Protein AF-A0A8I2K4K5-F1 (afdb_monomer_lite)

Foldseek 3Di:
DPPPVVVVVVVVVVPVCPPQADPCNVVLVLLVLVLVLLVQLLVQLVPDPDLVSLLCSLQSSLVSLVVCVVVVVVVCVVCVVCVDPVSPDPSCVVSVVSVVVSVVSVVVSVVVLVVNCPPPSSVVSVVSSVVSVVVSVVVVVVVVVVVPD

pLDDT: mean 82.09, std 19.85, range [34.47, 98.38]

Sequence (149 aa):
MKKIFLMLVLGAFLFAGLVYGGKYGEVVPFMDKMVKGLEKFVNDLEKAGSAAAVAAALDGYSDFMIKIGPKLKELSKKYPELDKEENTPEELKPFKEQMDKLTIKMAGLYAKINQYMKDPVVEKAFKRWNEVMKTFDDESENEDDKEEH

Structure (mmCIF, N/CA/C/O backbone):
data_AF-A0A8I2K4K5-F1
#
_entry.id   AF-A0A8I2K4K5-F1
#
loop_
_atom_site.group_PDB
_atom_site.id
_atom_site.type_symbol
_atom_site.label_atom_id
_atom_site.label_alt_id
_atom_site.label_comp_id
_atom_site.label_asym_id
_atom_site.label_entity_id
_atom_site.label_seq_id
_atom_site.pdbx_PDB_ins_code
_atom_site.Cartn_x
_atom_site.Cartn_y
_atom_site.Cartn_z
_atom_site.occupancy
_atom_site.B_iso_or_equiv
_atom_site.auth_seq_id
_atom_site.auth_comp_id
_atom_site.auth_asym_id
_atom_site.auth_atom_id
_atom_site.pdbx_PDB_model_num
ATOM 1 N N . MET A 1 1 ? 16.087 -27.509 -50.488 1.00 42.88 1 MET A N 1
ATOM 2 C CA . MET A 1 1 ? 15.407 -26.207 -50.286 1.00 42.88 1 MET A CA 1
ATOM 3 C C . MET A 1 1 ? 14.286 -26.279 -49.229 1.00 42.88 1 MET A C 1
ATOM 5 O O . MET A 1 1 ? 13.198 -25.783 -49.464 1.00 42.88 1 MET A O 1
ATOM 9 N N . LYS A 1 2 ? 14.520 -26.892 -48.053 1.00 34.47 2 LYS A N 1
ATOM 10 C CA . LYS A 1 2 ? 13.515 -27.006 -46.962 1.00 34.47 2 LYS A CA 1
ATOM 11 C C . LYS A 1 2 ? 13.983 -26.423 -45.615 1.00 34.47 2 LYS A C 1
ATOM 13 O O . LYS A 1 2 ? 13.243 -26.463 -44.647 1.00 34.47 2 LYS A O 1
ATOM 18 N N . LYS A 1 3 ? 15.207 -25.879 -45.550 1.00 41.91 3 LYS A N 1
ATOM 19 C CA . LYS A 1 3 ? 15.830 -25.393 -44.302 1.00 41.91 3 LYS A CA 1
ATOM 20 C C . LYS A 1 3 ? 15.907 -23.863 -44.182 1.00 41.91 3 LYS A C 1
ATOM 22 O O . LYS A 1 3 ? 16.241 -23.368 -43.120 1.00 41.91 3 LYS A O 1
ATOM 27 N N . ILE A 1 4 ? 15.563 -23.120 -45.239 1.00 50.53 4 ILE A N 1
ATOM 28 C CA . ILE A 1 4 ? 15.610 -21.643 -45.242 1.00 50.53 4 ILE A CA 1
ATOM 29 C C . ILE A 1 4 ? 14.286 -21.038 -44.742 1.00 50.53 4 ILE A C 1
ATOM 31 O O . ILE A 1 4 ? 14.274 -19.959 -44.166 1.00 50.53 4 ILE A O 1
ATOM 35 N N . PHE A 1 5 ? 13.174 -21.769 -44.856 1.00 43.34 5 PHE A N 1
ATOM 36 C CA . PHE A 1 5 ? 11.862 -21.278 -44.419 1.00 43.34 5 PHE A CA 1
ATOM 37 C C . PHE A 1 5 ? 11.669 -21.292 -42.891 1.00 43.34 5 PHE A C 1
ATOM 39 O O . PHE A 1 5 ? 10.762 -20.644 -42.381 1.00 43.34 5 PHE A O 1
ATOM 46 N N . LEU A 1 6 ? 12.536 -21.992 -42.149 1.00 44.25 6 LEU A N 1
ATOM 47 C CA . LEU A 1 6 ? 12.431 -22.127 -40.691 1.00 44.25 6 LEU A CA 1
ATOM 48 C C . LEU A 1 6 ? 13.175 -21.018 -39.922 1.00 44.25 6 LEU A C 1
ATOM 50 O O . LEU A 1 6 ? 12.933 -20.840 -38.735 1.00 44.25 6 LEU A O 1
ATOM 54 N N . MET A 1 7 ? 14.022 -20.228 -40.595 1.00 43.59 7 MET A N 1
ATOM 55 C CA . MET A 1 7 ? 14.707 -19.074 -39.986 1.00 43.59 7 MET A CA 1
ATOM 56 C C . MET A 1 7 ? 13.917 -17.761 -40.089 1.00 43.59 7 MET A C 1
ATOM 58 O O . MET A 1 7 ? 14.140 -16.859 -39.288 1.00 43.59 7 MET A O 1
ATOM 62 N N . LEU A 1 8 ? 12.957 -17.650 -41.014 1.00 44.12 8 LEU A N 1
ATOM 63 C CA . LEU A 1 8 ? 12.144 -16.434 -41.169 1.00 44.12 8 LEU A CA 1
ATOM 64 C C . LEU A 1 8 ? 10.984 -16.335 -40.166 1.00 44.12 8 LEU A C 1
ATOM 66 O O . LEU A 1 8 ? 10.523 -15.236 -39.877 1.00 44.12 8 LEU A O 1
ATOM 70 N N . VAL A 1 9 ? 10.554 -17.453 -39.574 1.00 47.84 9 VAL A N 1
ATOM 71 C CA . VAL A 1 9 ? 9.489 -17.455 -38.552 1.00 47.84 9 VAL A CA 1
ATOM 72 C C . VAL A 1 9 ? 10.039 -17.136 -37.151 1.00 47.84 9 VAL A C 1
ATOM 74 O O . VAL A 1 9 ? 9.320 -16.584 -36.325 1.00 47.84 9 VAL A O 1
ATOM 77 N N . LEU A 1 10 ? 11.334 -17.373 -36.902 1.00 45.69 10 LEU A N 1
ATOM 78 C CA . LEU A 1 10 ? 12.004 -16.993 -35.648 1.00 45.69 10 LEU A CA 1
ATOM 79 C C . LEU A 1 10 ? 12.409 -15.508 -35.592 1.00 45.69 10 LEU A C 1
ATOM 81 O O . LEU A 1 10 ? 12.526 -14.958 -34.502 1.00 45.69 10 LEU A O 1
ATOM 85 N N . GLY A 1 11 ? 12.571 -14.836 -36.738 1.00 44.50 11 GLY A N 1
ATOM 86 C CA . GLY A 1 11 ? 12.865 -13.395 -36.793 1.00 44.50 11 GLY A CA 1
ATOM 87 C C . GLY A 1 11 ? 11.631 -12.486 -36.726 1.00 44.50 11 GLY A C 1
ATOM 88 O O . GLY A 1 11 ? 11.748 -11.315 -36.373 1.00 44.50 11 GLY A O 1
ATOM 89 N N . ALA A 1 12 ? 10.438 -13.009 -37.029 1.00 44.03 12 ALA A N 1
ATOM 90 C CA . ALA A 1 12 ? 9.209 -12.213 -37.092 1.00 44.03 12 ALA A CA 1
ATOM 91 C C . ALA A 1 12 ? 8.530 -11.996 -35.725 1.00 44.03 12 ALA A C 1
ATOM 93 O O . ALA A 1 12 ? 7.740 -11.066 -35.581 1.00 44.03 12 ALA A O 1
ATOM 94 N N . PHE A 1 13 ? 8.868 -12.788 -34.700 1.00 45.97 13 PHE A N 1
ATOM 95 C CA . PHE A 1 13 ? 8.372 -12.561 -33.335 1.00 45.97 13 PHE A CA 1
ATOM 96 C C . PHE A 1 13 ? 9.106 -11.435 -32.591 1.00 45.97 13 PHE A C 1
ATOM 98 O O . PHE A 1 13 ? 8.591 -10.935 -31.596 1.00 45.97 13 PHE A O 1
ATOM 105 N N . LEU A 1 14 ? 10.265 -10.985 -33.087 1.00 45.53 14 LEU A N 1
ATOM 106 C CA . LEU A 1 14 ? 11.034 -9.906 -32.454 1.00 45.53 14 LEU A CA 1
ATOM 107 C C . LEU A 1 14 ? 10.567 -8.495 -32.844 1.00 45.53 14 LEU A C 1
ATOM 109 O O . LEU A 1 14 ? 10.889 -7.543 -32.143 1.00 45.53 14 LEU A O 1
ATOM 113 N N . PHE A 1 15 ? 9.775 -8.339 -33.909 1.00 44.31 15 PHE A N 1
ATOM 114 C CA . PHE A 1 15 ? 9.345 -7.014 -34.379 1.00 44.31 15 PHE A CA 1
ATOM 115 C C . PHE A 1 15 ? 7.907 -6.631 -34.003 1.00 44.31 15 PHE A C 1
ATOM 117 O O . PHE A 1 15 ? 7.564 -5.454 -34.067 1.00 44.31 15 PHE A O 1
ATOM 124 N N . ALA A 1 16 ? 7.076 -7.571 -33.539 1.00 43.47 16 ALA A N 1
ATOM 125 C CA . ALA A 1 16 ? 5.704 -7.260 -33.120 1.00 43.47 16 ALA A CA 1
ATOM 126 C C . ALA A 1 16 ? 5.614 -6.565 -31.741 1.00 43.47 16 ALA A C 1
ATOM 128 O O . ALA A 1 16 ? 4.579 -5.987 -31.423 1.00 43.47 16 ALA A O 1
ATOM 129 N N . GLY A 1 17 ? 6.686 -6.574 -30.937 1.00 43.06 17 GLY A N 1
ATOM 130 C CA . GLY A 1 17 ? 6.749 -5.850 -29.656 1.00 43.06 17 GLY A CA 1
ATOM 131 C C . GLY A 1 17 ? 7.155 -4.374 -29.773 1.00 43.06 17 GLY A C 1
ATOM 132 O O . GLY A 1 17 ? 6.969 -3.605 -28.836 1.00 43.06 17 GLY A O 1
ATOM 133 N N . LEU A 1 18 ? 7.674 -3.951 -30.929 1.00 42.66 18 LEU A N 1
ATOM 134 C CA . LEU A 1 18 ? 8.410 -2.690 -31.083 1.00 42.66 18 LEU A CA 1
ATOM 135 C C . LEU A 1 18 ? 7.536 -1.456 -31.365 1.00 42.66 18 LEU A C 1
ATOM 137 O O . LEU A 1 18 ? 8.072 -0.370 -31.554 1.00 42.66 18 LEU A O 1
ATOM 141 N N . VAL A 1 19 ? 6.206 -1.592 -31.402 1.00 48.69 19 VAL A N 1
ATOM 142 C CA . VAL A 1 19 ? 5.324 -0.464 -31.763 1.00 48.69 19 VAL A CA 1
ATOM 143 C C . VAL A 1 19 ? 4.630 0.173 -30.551 1.00 48.69 19 VAL A C 1
ATOM 145 O O . VAL A 1 19 ? 4.247 1.330 -30.648 1.00 48.69 19 VAL A O 1
ATOM 148 N N . TYR A 1 20 ? 4.547 -0.491 -29.388 1.00 47.19 20 TYR A N 1
ATOM 149 C CA . TYR A 1 20 ? 3.971 0.117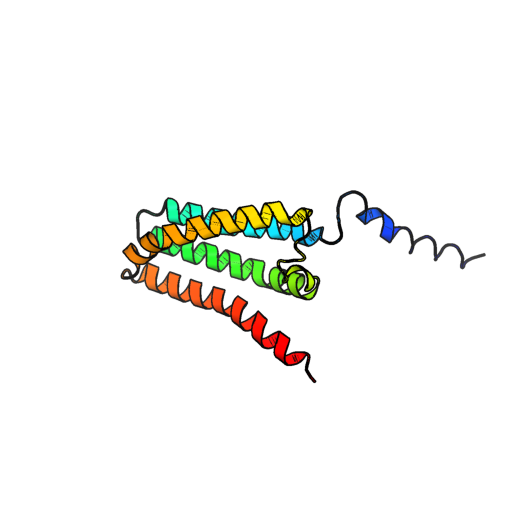 -28.167 1.00 47.19 20 TYR A CA 1
ATOM 150 C C . TYR A 1 20 ? 4.524 -0.405 -26.822 1.00 47.19 20 TYR A C 1
ATOM 152 O O . TYR A 1 20 ? 4.037 0.014 -25.775 1.00 47.19 20 TYR A O 1
ATOM 160 N N . GLY A 1 21 ? 5.525 -1.294 -26.807 1.00 52.09 21 GLY A N 1
ATOM 161 C CA . GLY A 1 21 ? 6.067 -1.863 -25.569 1.00 52.09 21 GLY A CA 1
ATOM 162 C C . GLY A 1 21 ? 7.580 -1.719 -25.501 1.00 52.09 21 GLY A C 1
ATOM 163 O O . GLY A 1 21 ? 8.298 -2.527 -26.083 1.00 52.09 21 GLY A O 1
ATOM 164 N N . GLY A 1 22 ? 8.067 -0.697 -24.794 1.00 65.38 22 GLY A N 1
ATOM 165 C CA . GLY A 1 22 ? 9.482 -0.588 -24.435 1.00 65.38 22 GLY A CA 1
ATOM 166 C C . GLY A 1 22 ? 9.964 -1.789 -23.608 1.00 65.38 22 GLY A C 1
ATOM 167 O O . GLY A 1 22 ? 9.198 -2.699 -23.278 1.00 65.38 22 GLY A O 1
ATOM 168 N N . LYS A 1 23 ? 11.248 -1.782 -23.222 1.00 79.94 23 LYS A N 1
ATOM 169 C CA . LYS A 1 23 ? 11.864 -2.808 -22.353 1.00 79.94 23 LYS A CA 1
ATOM 170 C C . LYS A 1 23 ? 11.023 -3.101 -21.095 1.00 79.94 23 LYS A C 1
ATOM 172 O O . LYS A 1 23 ? 11.010 -4.241 -20.627 1.00 79.94 23 LYS A O 1
ATOM 177 N N . TYR A 1 24 ? 10.283 -2.100 -20.609 1.00 87.00 24 TYR A N 1
ATOM 178 C CA . TYR A 1 24 ? 9.459 -2.152 -19.405 1.00 87.00 24 TYR A CA 1
ATOM 179 C C . TYR A 1 24 ? 7.946 -2.175 -19.696 1.00 87.00 24 TYR A C 1
ATOM 181 O O . TYR A 1 24 ? 7.138 -1.776 -18.858 1.00 87.00 24 TYR A O 1
ATOM 189 N N . GLY A 1 25 ? 7.531 -2.684 -20.864 1.00 85.94 25 GLY A N 1
ATOM 190 C CA . GLY A 1 25 ? 6.129 -2.679 -21.309 1.00 85.94 25 GLY A CA 1
ATOM 191 C C . GLY A 1 25 ? 5.126 -3.367 -20.370 1.00 85.94 25 GLY A C 1
ATOM 192 O O . GLY A 1 25 ? 3.953 -3.007 -20.369 1.00 85.94 25 GLY A O 1
ATOM 193 N N . GLU A 1 26 ? 5.557 -4.318 -19.535 1.00 89.50 26 GLU A N 1
ATOM 194 C CA . GLU A 1 26 ? 4.711 -4.911 -18.484 1.00 89.50 26 GLU A CA 1
ATOM 195 C C . GLU A 1 26 ? 4.825 -4.215 -17.118 1.00 89.50 26 GLU A C 1
ATOM 197 O O . GLU A 1 26 ? 3.934 -4.355 -16.280 1.00 89.50 26 GLU A O 1
ATOM 202 N N . VAL A 1 27 ? 5.894 -3.446 -16.902 1.00 91.00 27 VAL A N 1
ATOM 203 C CA . VAL A 1 27 ? 6.122 -2.684 -15.669 1.00 91.00 27 VAL A CA 1
ATOM 204 C C . VAL A 1 27 ? 5.246 -1.441 -15.664 1.00 91.00 27 VAL A C 1
ATOM 206 O O . VAL A 1 27 ? 4.605 -1.163 -14.663 1.00 91.00 27 VAL A O 1
ATOM 209 N N . VAL A 1 28 ? 5.137 -0.731 -16.790 1.00 91.62 28 VAL A N 1
ATOM 210 C CA . VAL A 1 28 ? 4.290 0.468 -16.927 1.00 91.62 28 VAL A CA 1
ATOM 211 C C . VAL A 1 28 ? 2.842 0.240 -16.446 1.00 91.62 28 VAL A C 1
ATOM 213 O O . VAL A 1 28 ? 2.400 0.947 -15.538 1.00 91.62 28 VAL A O 1
ATOM 216 N N . PRO A 1 29 ? 2.079 -0.747 -16.965 1.00 92.88 29 PRO A N 1
ATOM 217 C CA . PRO A 1 29 ? 0.715 -0.995 -16.490 1.00 92.88 29 PRO A CA 1
ATOM 218 C C . PRO A 1 29 ? 0.672 -1.507 -15.044 1.00 92.88 29 PRO A C 1
ATOM 220 O O . PRO A 1 29 ? -0.328 -1.321 -14.348 1.00 92.88 29 PRO A O 1
ATOM 223 N N . PHE A 1 30 ? 1.740 -2.153 -14.571 1.00 94.62 30 PHE A N 1
ATOM 224 C CA . PHE A 1 30 ? 1.843 -2.565 -13.178 1.00 94.62 30 PHE A CA 1
ATOM 225 C C . PHE A 1 30 ? 2.050 -1.365 -12.240 1.00 94.62 30 PHE A C 1
ATOM 227 O O . PHE A 1 30 ? 1.373 -1.276 -11.217 1.00 94.62 30 PHE A O 1
ATOM 234 N N . MET A 1 31 ? 2.887 -0.401 -12.623 1.00 93.31 31 MET A N 1
ATOM 235 C CA . MET A 1 31 ? 3.105 0.846 -11.887 1.00 93.31 31 MET A CA 1
ATOM 236 C C . MET A 1 31 ? 1.836 1.699 -11.831 1.00 93.31 31 MET A C 1
ATOM 238 O O . MET A 1 31 ? 1.481 2.187 -10.761 1.00 93.31 31 MET A O 1
ATOM 242 N N . ASP A 1 32 ? 1.083 1.801 -12.930 1.00 94.62 32 ASP A N 1
ATOM 243 C CA . ASP A 1 32 ? -0.247 2.434 -12.928 1.00 94.62 32 ASP A CA 1
ATOM 244 C C . ASP A 1 32 ? -1.190 1.773 -11.908 1.00 94.62 32 ASP A C 1
ATOM 246 O O . ASP A 1 32 ? -1.891 2.443 -11.145 1.00 94.62 32 ASP A O 1
ATOM 250 N N . LYS A 1 33 ? -1.181 0.437 -11.843 1.00 96.19 33 LYS A N 1
ATOM 251 C CA . LYS A 1 33 ? -1.978 -0.313 -10.870 1.00 96.19 33 LYS A CA 1
ATOM 252 C C . LYS A 1 33 ? -1.534 -0.040 -9.432 1.00 96.19 33 LYS A C 1
ATOM 254 O O . LYS A 1 33 ? -2.403 0.090 -8.571 1.00 96.19 33 LYS A O 1
ATOM 259 N N . MET A 1 34 ? -0.228 0.055 -9.171 1.00 94.94 34 MET A N 1
ATOM 260 C CA . MET A 1 34 ? 0.310 0.433 -7.858 1.00 94.94 34 MET A CA 1
ATOM 261 C C . MET A 1 34 ? -0.136 1.837 -7.451 1.00 94.94 34 MET A C 1
ATOM 263 O O . MET A 1 34 ? -0.704 1.993 -6.370 1.00 94.94 34 MET A O 1
ATOM 267 N N . VAL A 1 35 ? 0.020 2.822 -8.344 1.00 96.69 35 VAL A N 1
ATOM 268 C CA . VAL A 1 35 ? -0.439 4.201 -8.118 1.00 96.69 35 VAL A CA 1
ATOM 269 C C . VAL A 1 35 ? -1.924 4.223 -7.777 1.00 96.69 35 VAL A C 1
ATOM 271 O O . VAL A 1 35 ? -2.300 4.787 -6.756 1.00 96.69 35 VAL A O 1
ATOM 274 N N . LYS A 1 36 ? -2.774 3.556 -8.565 1.00 97.44 36 LYS A N 1
ATOM 275 C CA . LYS A 1 36 ? -4.224 3.500 -8.310 1.00 97.44 36 LYS A CA 1
ATOM 276 C C . LYS A 1 36 ? -4.572 2.817 -6.989 1.00 97.44 36 LYS A C 1
ATOM 278 O O . LYS A 1 36 ? -5.530 3.217 -6.328 1.00 97.44 36 LYS A O 1
ATOM 283 N N . GLY A 1 37 ? -3.823 1.784 -6.604 1.00 97.62 37 GLY A N 1
ATOM 284 C CA . GLY A 1 37 ? -3.991 1.105 -5.320 1.00 97.62 37 GLY A CA 1
ATOM 285 C C . GLY A 1 37 ? -3.704 2.033 -4.142 1.00 97.62 37 GLY A C 1
ATOM 286 O O . GLY A 1 37 ? -4.539 2.164 -3.244 1.00 97.62 37 GLY A O 1
ATOM 287 N N . LEU A 1 38 ? -2.562 2.724 -4.181 1.00 96.56 38 LEU A N 1
ATOM 288 C CA . LEU A 1 38 ? -2.175 3.687 -3.153 1.00 96.56 38 LEU A CA 1
ATOM 289 C C . LEU A 1 38 ? -3.094 4.918 -3.147 1.00 96.56 38 LEU A C 1
ATOM 291 O O . LEU A 1 38 ? -3.512 5.372 -2.086 1.00 96.56 38 LEU A O 1
ATOM 295 N N . GLU A 1 39 ? -3.476 5.427 -4.317 1.00 97.94 39 GLU A N 1
ATOM 296 C CA . GLU A 1 39 ? -4.417 6.539 -4.453 1.00 97.94 39 GLU A CA 1
ATOM 297 C C . GLU A 1 39 ? -5.770 6.199 -3.830 1.00 97.94 39 GLU A C 1
ATOM 299 O O . GLU A 1 39 ? -6.324 6.997 -3.074 1.00 97.94 39 GLU A O 1
ATOM 304 N N . LYS A 1 40 ? -6.300 5.000 -4.098 1.00 97.94 40 LYS A N 1
ATOM 305 C CA . LYS A 1 40 ? -7.539 4.539 -3.472 1.00 97.94 40 LYS A CA 1
ATOM 306 C C . LYS A 1 40 ? -7.405 4.502 -1.951 1.00 97.94 40 LYS A C 1
ATOM 308 O O . LYS A 1 40 ? -8.296 4.986 -1.262 1.00 97.94 40 LYS A O 1
ATOM 313 N N . PHE A 1 41 ? -6.302 3.970 -1.434 1.00 97.56 41 PHE A N 1
ATOM 314 C CA . PHE A 1 41 ? -6.061 3.898 0.005 1.00 97.56 41 PHE A CA 1
ATOM 315 C C . PHE A 1 41 ? -6.000 5.283 0.665 1.00 97.56 41 PHE A C 1
ATOM 317 O O . PHE A 1 41 ? -6.700 5.527 1.649 1.00 97.56 41 PHE A O 1
ATOM 324 N N . VAL A 1 42 ? -5.238 6.212 0.079 1.00 97.44 42 VAL A N 1
ATOM 325 C CA . VAL A 1 42 ? -5.162 7.616 0.516 1.00 97.44 42 VAL A CA 1
ATOM 326 C C . VAL A 1 42 ? -6.551 8.256 0.506 1.00 97.44 42 VAL A C 1
ATOM 328 O O . VAL A 1 42 ? -6.964 8.838 1.506 1.00 97.44 42 VAL A O 1
ATOM 331 N N . ASN A 1 43 ? -7.311 8.090 -0.578 1.00 97.56 43 ASN A N 1
ATOM 332 C CA . ASN A 1 43 ? -8.660 8.643 -0.707 1.00 97.56 43 ASN A CA 1
ATOM 333 C C . ASN A 1 43 ? -9.647 8.057 0.318 1.00 97.56 43 ASN A C 1
ATOM 335 O O . ASN A 1 43 ? -10.493 8.783 0.848 1.00 97.56 43 ASN A O 1
ATOM 339 N N . ASP A 1 44 ? -9.563 6.756 0.596 1.00 97.44 44 ASP A N 1
ATOM 340 C CA . ASP A 1 44 ? -10.418 6.089 1.579 1.00 97.44 44 ASP A CA 1
ATOM 341 C C . ASP A 1 44 ? -10.111 6.597 2.998 1.00 97.44 44 ASP A C 1
ATOM 343 O O . ASP A 1 44 ? -11.032 6.911 3.755 1.00 97.44 44 ASP A O 1
ATOM 347 N N . LEU A 1 45 ? -8.831 6.782 3.339 1.00 96.44 45 LEU A N 1
ATOM 348 C CA . LEU A 1 45 ? -8.415 7.382 4.609 1.00 96.44 45 LEU A CA 1
ATOM 349 C C . LEU A 1 45 ? -8.793 8.864 4.715 1.00 96.44 45 LEU A C 1
ATOM 351 O O . LEU A 1 45 ? -9.296 9.302 5.752 1.00 96.44 45 LEU A O 1
ATOM 355 N N . GLU A 1 46 ? -8.613 9.656 3.657 1.00 95.81 46 GLU A N 1
ATOM 356 C CA . GLU A 1 46 ? -9.037 11.063 3.613 1.00 95.81 46 GLU A CA 1
ATOM 357 C C . GLU A 1 46 ? -10.530 11.209 3.925 1.00 95.81 46 GLU A C 1
ATOM 359 O O . GLU A 1 46 ? -10.916 12.089 4.698 1.00 95.81 46 GLU A O 1
ATOM 364 N N . LYS A 1 47 ? -11.361 10.302 3.406 1.00 96.06 47 LYS A N 1
ATOM 365 C CA . LYS A 1 47 ? -12.817 10.307 3.607 1.00 96.06 47 LYS A CA 1
ATOM 366 C C . LYS A 1 47 ? -13.270 9.601 4.882 1.00 96.06 47 LYS A C 1
ATOM 368 O O . LYS A 1 47 ? -14.411 9.794 5.301 1.00 96.06 47 LYS A O 1
A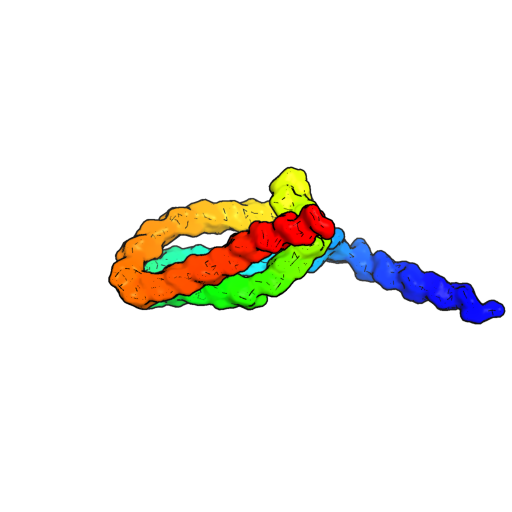TOM 373 N N . ALA A 1 48 ? -12.412 8.802 5.514 1.00 96.44 48 ALA A N 1
ATOM 374 C CA . ALA A 1 48 ? -12.765 8.078 6.726 1.00 96.44 48 ALA A CA 1
ATOM 375 C C . ALA A 1 48 ? -13.142 9.047 7.860 1.00 96.44 48 ALA A C 1
ATOM 377 O O . ALA A 1 48 ? -12.349 9.908 8.263 1.00 96.44 48 ALA A O 1
ATOM 378 N N . GLY A 1 49 ? -14.367 8.885 8.367 1.00 95.50 49 GLY A N 1
ATOM 379 C CA . GLY A 1 49 ? -14.929 9.622 9.504 1.00 95.50 49 GLY A CA 1
ATOM 380 C C . GLY A 1 49 ? -15.281 8.728 10.696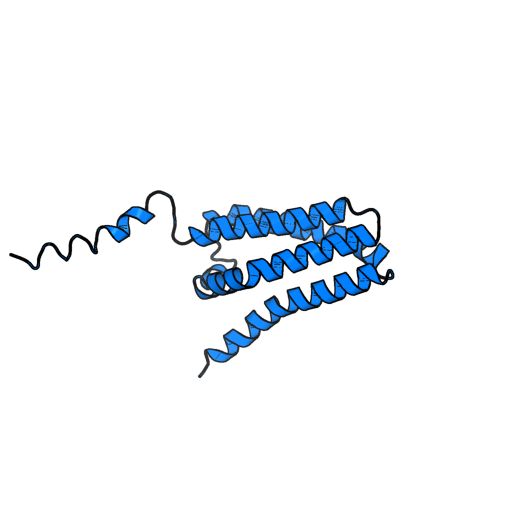 1.00 95.50 49 GLY A C 1
ATOM 381 O O . GLY A 1 49 ? -15.985 9.167 11.599 1.00 95.50 49 GLY A O 1
ATOM 382 N N . SER A 1 50 ? -14.848 7.464 10.683 1.00 97.69 50 SER A N 1
ATOM 383 C CA . SER A 1 50 ? -15.120 6.485 11.737 1.00 97.69 50 SER A CA 1
ATOM 384 C C . SER A 1 50 ? -14.020 5.425 11.818 1.00 97.69 50 SER A C 1
ATOM 386 O O . SER A 1 50 ? -13.299 5.196 10.844 1.00 97.69 50 SER A O 1
ATOM 388 N N . ALA A 1 51 ? -13.939 4.732 12.958 1.00 97.56 51 ALA A N 1
ATOM 389 C CA . ALA A 1 51 ? -13.025 3.608 13.158 1.00 97.56 51 ALA A CA 1
ATOM 390 C C . ALA A 1 51 ? -13.230 2.501 12.109 1.00 97.56 51 ALA A C 1
ATOM 392 O O . ALA A 1 51 ? -12.273 2.038 11.498 1.00 97.56 51 ALA A O 1
ATOM 393 N N . ALA A 1 52 ? -14.485 2.143 11.818 1.00 98.00 52 ALA A N 1
ATOM 394 C CA . ALA A 1 52 ? -14.809 1.145 10.800 1.00 98.00 52 ALA A CA 1
ATOM 395 C C . ALA A 1 52 ? -14.332 1.550 9.393 1.00 98.00 52 ALA A C 1
ATOM 397 O O . ALA A 1 52 ? -13.850 0.703 8.646 1.00 98.00 52 ALA A O 1
ATOM 398 N N . ALA A 1 53 ? -14.424 2.836 9.033 1.00 98.19 53 ALA A N 1
ATOM 399 C CA . ALA A 1 53 ? -13.945 3.321 7.739 1.00 98.19 53 ALA A CA 1
ATOM 400 C C . ALA A 1 53 ? -12.411 3.289 7.640 1.00 98.19 53 ALA A C 1
ATOM 402 O O . ALA A 1 53 ? -11.877 2.908 6.601 1.00 98.19 53 ALA A O 1
ATOM 403 N N . VAL A 1 54 ? -11.701 3.633 8.722 1.00 97.94 54 VAL A N 1
ATOM 404 C CA . VAL A 1 54 ? -10.234 3.505 8.781 1.00 97.94 54 VAL A CA 1
ATOM 405 C C . VAL A 1 54 ? -9.809 2.040 8.677 1.00 97.94 54 VAL A C 1
ATOM 407 O O . VAL A 1 54 ? -8.927 1.721 7.883 1.00 97.94 54 VAL A O 1
ATOM 410 N N . ALA A 1 55 ? -10.462 1.144 9.423 1.00 98.25 55 ALA A N 1
ATOM 411 C CA . ALA A 1 55 ? -10.196 -0.290 9.358 1.00 98.25 55 ALA A CA 1
ATOM 412 C C . ALA A 1 55 ? -10.419 -0.842 7.939 1.00 98.25 55 ALA A C 1
ATOM 414 O O . ALA A 1 55 ? -9.549 -1.521 7.403 1.00 98.25 55 ALA A O 1
ATOM 415 N N . ALA A 1 56 ? -11.525 -0.468 7.287 1.00 98.38 56 ALA A N 1
ATOM 416 C CA . ALA A 1 56 ? -11.819 -0.877 5.915 1.00 98.38 56 ALA A CA 1
ATOM 417 C C . ALA A 1 56 ? -10.780 -0.370 4.898 1.00 98.38 56 ALA A C 1
ATOM 419 O O . ALA A 1 56 ? -10.446 -1.089 3.958 1.00 98.38 56 ALA A O 1
ATOM 420 N N . ALA A 1 57 ? -10.254 0.847 5.079 1.00 98.19 57 ALA A N 1
ATOM 421 C CA . ALA A 1 57 ? -9.195 1.381 4.226 1.00 98.19 57 ALA A CA 1
ATOM 422 C C . ALA A 1 57 ? -7.890 0.577 4.373 1.00 98.19 57 ALA A C 1
ATOM 424 O O . ALA A 1 57 ? -7.288 0.201 3.367 1.00 98.19 57 ALA A O 1
ATOM 425 N N . LEU A 1 58 ? -7.487 0.276 5.615 1.00 98.00 58 LEU A N 1
ATOM 426 C CA . LEU A 1 58 ? -6.314 -0.553 5.917 1.00 98.00 58 LEU A CA 1
ATOM 427 C C . LEU A 1 58 ? -6.461 -1.953 5.314 1.00 98.00 58 LEU A C 1
ATOM 429 O O . LEU A 1 58 ? -5.598 -2.383 4.550 1.00 98.00 58 LEU A O 1
ATOM 433 N N . ASP A 1 59 ? -7.584 -2.621 5.584 1.00 98.38 59 ASP A N 1
ATOM 434 C CA . ASP A 1 59 ? -7.855 -3.966 5.078 1.00 98.38 59 ASP A CA 1
ATOM 435 C C . ASP A 1 59 ? -7.904 -4.019 3.549 1.00 98.38 59 ASP A C 1
ATOM 437 O O . ASP A 1 59 ? -7.346 -4.939 2.946 1.00 98.38 59 ASP A O 1
ATOM 441 N N . GLY A 1 60 ? -8.526 -3.021 2.917 1.00 98.25 60 GLY A N 1
ATOM 442 C CA . GLY A 1 60 ? -8.616 -2.938 1.463 1.00 98.25 60 GLY A CA 1
ATOM 443 C C . GLY A 1 60 ? -7.253 -2.753 0.795 1.00 98.25 60 GLY A C 1
ATOM 444 O O . GLY A 1 60 ? -7.010 -3.323 -0.271 1.00 98.25 60 GLY A O 1
ATOM 445 N N . TYR A 1 61 ? -6.345 -1.995 1.413 1.00 97.75 61 TYR A N 1
ATOM 446 C CA . TYR A 1 61 ? -4.983 -1.862 0.902 1.00 97.75 61 TYR A CA 1
ATOM 447 C C . TYR A 1 61 ? -4.148 -3.125 1.152 1.00 97.75 61 TYR A C 1
ATOM 449 O O . TYR A 1 61 ? -3.400 -3.548 0.273 1.00 97.75 61 TYR A O 1
ATOM 457 N N . SER A 1 62 ? -4.333 -3.797 2.290 1.00 98.00 62 SER A N 1
ATOM 458 C CA . SER A 1 62 ? -3.739 -5.115 2.539 1.00 98.00 62 SER A CA 1
ATOM 459 C C . SER A 1 62 ? -4.167 -6.152 1.498 1.00 98.00 62 SER A C 1
ATOM 461 O O . SER A 1 62 ? -3.320 -6.853 0.949 1.00 98.00 62 SER A O 1
ATOM 463 N N . ASP A 1 63 ? -5.459 -6.222 1.165 1.00 98.25 63 ASP A N 1
ATOM 464 C CA . ASP A 1 63 ? -5.975 -7.113 0.114 1.00 98.25 63 ASP A CA 1
ATOM 465 C C . ASP A 1 63 ? -5.352 -6.804 -1.247 1.00 98.25 63 ASP A C 1
ATOM 467 O O . ASP A 1 63 ? -4.991 -7.708 -2.008 1.00 98.25 63 ASP A O 1
ATOM 471 N N . PHE A 1 64 ? -5.218 -5.513 -1.556 1.00 97.62 64 PHE A N 1
ATOM 472 C CA . PHE A 1 64 ? -4.562 -5.065 -2.771 1.00 97.62 64 PHE A CA 1
ATOM 473 C C . PHE A 1 64 ? -3.111 -5.556 -2.831 1.00 97.62 64 PHE A C 1
ATOM 475 O O . PHE A 1 64 ? -2.740 -6.170 -3.832 1.00 97.62 64 PHE A O 1
ATOM 482 N N . MET A 1 65 ? -2.330 -5.360 -1.764 1.00 96.38 65 MET A N 1
ATOM 483 C CA . MET A 1 65 ? -0.932 -5.792 -1.702 1.00 96.38 65 MET A CA 1
ATOM 484 C C . MET A 1 65 ? -0.781 -7.305 -1.828 1.00 96.38 65 MET A C 1
ATOM 486 O O . MET A 1 65 ? -0.009 -7.760 -2.666 1.00 96.38 65 MET A O 1
ATOM 490 N N . ILE A 1 66 ? -1.587 -8.093 -1.109 1.00 96.12 66 ILE A N 1
ATOM 491 C CA . ILE A 1 66 ? -1.602 -9.561 -1.244 1.00 96.12 66 ILE A CA 1
ATOM 492 C C . ILE A 1 66 ? -1.852 -9.969 -2.702 1.00 96.12 66 ILE A C 1
ATOM 494 O O . ILE A 1 66 ? -1.194 -10.861 -3.236 1.00 96.12 66 ILE A O 1
ATOM 498 N N . LYS A 1 67 ? -2.789 -9.295 -3.378 1.00 96.56 67 LYS A N 1
ATOM 499 C CA . LYS A 1 67 ? -3.140 -9.591 -4.770 1.00 96.56 67 LYS A CA 1
ATOM 500 C C . LYS A 1 67 ? -2.033 -9.231 -5.762 1.00 96.56 67 LYS A C 1
ATOM 502 O O . LYS A 1 67 ? -1.912 -9.904 -6.786 1.00 96.56 67 LYS A O 1
ATOM 507 N N . ILE A 1 68 ? -1.297 -8.141 -5.539 1.00 94.69 68 ILE A N 1
ATOM 508 C CA . ILE A 1 68 ? -0.253 -7.688 -6.475 1.00 94.69 68 ILE A CA 1
ATOM 509 C C . ILE A 1 68 ? 1.132 -8.251 -6.164 1.00 94.69 68 ILE A C 1
ATOM 511 O O . ILE A 1 68 ? 1.960 -8.317 -7.069 1.00 94.69 68 ILE A O 1
ATOM 515 N N . GLY A 1 69 ? 1.348 -8.706 -4.933 1.00 92.94 69 GLY A N 1
ATOM 516 C CA . GLY A 1 69 ? 2.612 -9.206 -4.410 1.00 92.94 69 GLY A CA 1
ATOM 517 C C . GLY A 1 69 ? 3.353 -10.198 -5.307 1.00 92.94 69 GLY A C 1
ATOM 518 O O . GLY A 1 69 ? 4.503 -9.942 -5.654 1.00 92.94 69 GLY A O 1
ATOM 519 N N . PRO A 1 70 ? 2.711 -11.284 -5.780 1.00 93.06 70 PRO A N 1
ATOM 520 C CA . PRO A 1 70 ? 3.376 -12.248 -6.657 1.00 93.06 70 PRO A CA 1
ATOM 521 C C . PRO A 1 70 ? 3.932 -11.618 -7.940 1.00 93.06 70 PRO A C 1
ATOM 523 O O . PRO A 1 70 ? 5.029 -11.961 -8.372 1.00 93.06 70 PRO A O 1
ATOM 526 N N . LYS A 1 71 ? 3.199 -10.664 -8.534 1.00 92.69 71 LYS A N 1
ATOM 527 C CA . LYS A 1 71 ? 3.646 -9.968 -9.747 1.00 92.69 71 LYS A CA 1
ATOM 528 C C . LYS A 1 71 ? 4.710 -8.916 -9.436 1.00 92.69 71 LYS A C 1
ATOM 530 O O . LYS A 1 71 ? 5.613 -8.749 -10.244 1.00 92.69 71 LYS A O 1
ATOM 535 N N . LEU A 1 72 ? 4.635 -8.252 -8.278 1.00 91.44 72 LEU A N 1
ATOM 536 C CA . LEU A 1 72 ? 5.695 -7.355 -7.805 1.00 91.44 72 LEU A CA 1
ATOM 537 C C . LEU A 1 72 ? 7.031 -8.106 -7.735 1.00 91.44 72 LEU A C 1
ATOM 539 O O . LEU A 1 72 ? 8.008 -7.681 -8.342 1.00 91.44 72 LEU A O 1
ATOM 543 N N . LYS A 1 73 ? 7.029 -9.273 -7.085 1.00 89.25 73 LYS A N 1
ATOM 544 C CA . LYS A 1 73 ? 8.201 -10.142 -6.953 1.00 89.25 73 LYS A CA 1
ATOM 545 C C . LYS A 1 73 ? 8.735 -10.625 -8.299 1.00 89.25 73 LYS A C 1
ATOM 547 O O . LYS A 1 73 ? 9.936 -10.597 -8.542 1.00 89.25 73 LYS A O 1
ATOM 552 N N . GLU A 1 74 ? 7.845 -11.062 -9.188 1.00 91.44 74 GLU A N 1
ATOM 553 C CA . GLU A 1 74 ? 8.218 -11.471 -10.546 1.00 91.44 74 GLU A CA 1
ATOM 554 C C . GLU A 1 74 ? 8.919 -10.334 -11.309 1.00 91.44 74 GLU A C 1
ATOM 556 O O . GLU A 1 74 ? 9.930 -10.568 -11.970 1.00 91.44 74 GLU A O 1
ATOM 561 N N . LEU A 1 75 ? 8.399 -9.107 -11.207 1.00 90.50 75 LEU A N 1
ATOM 562 C CA . LEU A 1 75 ? 8.944 -7.949 -11.912 1.00 90.50 75 LEU A CA 1
ATOM 563 C C . LEU A 1 75 ? 10.267 -7.457 -11.319 1.00 90.50 75 LEU A C 1
ATOM 565 O O . LEU A 1 75 ? 11.159 -7.156 -12.104 1.00 90.50 75 LEU A O 1
ATOM 569 N N . SER A 1 76 ? 10.426 -7.427 -9.991 1.00 87.19 76 SER A N 1
ATOM 570 C CA . SER A 1 76 ? 11.705 -7.060 -9.353 1.00 87.19 76 SER A CA 1
ATOM 571 C C . SER A 1 76 ? 12.821 -8.030 -9.767 1.00 87.19 76 SER A C 1
ATOM 573 O O . SER A 1 76 ? 13.855 -7.598 -10.264 1.00 87.19 76 SER A O 1
ATOM 575 N N . LYS A 1 77 ? 12.560 -9.347 -9.770 1.00 89.12 77 LYS A N 1
ATOM 576 C CA . LYS A 1 77 ? 13.525 -10.347 -10.276 1.00 89.12 77 LYS A CA 1
ATOM 577 C C . LYS A 1 77 ? 13.877 -10.172 -11.746 1.00 89.12 77 LYS A C 1
ATOM 579 O O . LYS A 1 77 ? 14.996 -10.455 -12.164 1.00 89.12 77 LYS A O 1
ATOM 584 N N . LYS A 1 78 ? 12.895 -9.788 -12.561 1.00 89.69 78 LYS A N 1
ATOM 585 C CA . LYS A 1 78 ? 13.083 -9.628 -14.004 1.00 89.69 78 LYS A CA 1
ATOM 586 C C . LYS A 1 78 ? 13.810 -8.330 -14.356 1.00 89.69 78 LYS A C 1
ATOM 588 O O . LYS A 1 78 ? 14.487 -8.283 -15.383 1.00 89.69 78 LYS A O 1
ATOM 593 N N . TYR A 1 79 ? 13.647 -7.301 -13.532 1.00 89.56 79 TYR A N 1
ATOM 594 C CA . TYR A 1 79 ? 14.150 -5.955 -13.770 1.00 89.56 79 TYR A CA 1
ATOM 595 C C . TYR A 1 79 ? 14.855 -5.375 -12.527 1.00 89.56 79 TYR A C 1
ATOM 597 O O . TYR A 1 79 ? 14.483 -4.286 -12.083 1.00 89.56 79 TYR A O 1
ATOM 605 N N . PRO A 1 80 ? 15.880 -6.049 -11.973 1.00 86.69 80 PRO A N 1
ATOM 606 C CA . PRO A 1 80 ? 16.545 -5.625 -10.736 1.00 86.69 80 PRO A CA 1
ATOM 607 C C . PRO A 1 80 ? 17.261 -4.276 -10.885 1.00 86.69 80 PRO A C 1
ATOM 609 O O . PRO A 1 80 ? 17.557 -3.588 -9.912 1.00 86.69 80 PRO A O 1
ATOM 612 N N . GLU A 1 81 ? 17.540 -3.837 -12.118 1.00 84.88 81 GLU A N 1
ATOM 613 C CA . GLU A 1 81 ? 18.080 -2.503 -12.352 1.00 84.88 81 GLU A CA 1
ATOM 614 C C . GLU A 1 81 ? 17.107 -1.377 -11.976 1.00 84.88 81 GLU A C 1
ATOM 616 O O . GLU A 1 81 ? 17.571 -0.258 -11.763 1.00 84.88 81 GLU A O 1
ATOM 621 N N . LEU A 1 82 ? 15.797 -1.657 -11.905 1.00 85.00 82 LEU A N 1
ATOM 622 C CA . LEU A 1 82 ? 14.759 -0.683 -11.553 1.00 85.00 82 LEU A CA 1
ATOM 623 C C . LEU A 1 82 ? 14.684 -0.390 -10.056 1.00 85.00 82 LEU A C 1
ATOM 625 O O . LEU A 1 82 ? 14.150 0.653 -9.683 1.00 85.00 82 LEU A O 1
ATOM 629 N N . ASP A 1 83 ? 15.243 -1.261 -9.218 1.00 76.25 83 ASP A N 1
ATOM 630 C CA . ASP A 1 83 ? 15.286 -1.052 -7.768 1.00 76.25 83 ASP A CA 1
ATOM 631 C C . ASP A 1 83 ? 16.271 0.074 -7.394 1.00 76.25 83 ASP A C 1
ATOM 633 O O . ASP A 1 83 ? 16.207 0.660 -6.313 1.00 76.25 83 ASP A O 1
ATOM 637 N N . LYS A 1 84 ? 17.160 0.451 -8.324 1.00 75.44 84 LYS A N 1
ATOM 638 C CA . LYS A 1 84 ? 18.088 1.574 -8.170 1.00 75.44 84 LYS A CA 1
ATOM 639 C C . LYS A 1 84 ? 17.447 2.861 -8.672 1.00 75.44 84 LYS A C 1
ATOM 641 O O . LYS A 1 84 ? 17.184 3.013 -9.864 1.00 75.44 84 LYS A O 1
ATOM 646 N N . GLU A 1 85 ? 17.295 3.834 -7.778 1.00 70.88 85 GLU A N 1
ATOM 647 C CA . GLU A 1 85 ? 16.677 5.130 -8.087 1.00 70.88 85 GLU A CA 1
ATOM 648 C C . GLU A 1 85 ? 17.334 5.843 -9.284 1.00 70.88 85 GLU A C 1
ATOM 650 O O . GLU A 1 85 ? 16.635 6.384 -10.147 1.00 70.88 85 GLU A O 1
ATOM 655 N N . GLU A 1 86 ? 18.663 5.756 -9.390 1.00 73.94 86 GLU A N 1
ATOM 656 C CA . GLU A 1 86 ? 19.478 6.339 -10.466 1.00 73.94 86 GLU A CA 1
ATOM 657 C C . GLU A 1 86 ? 19.133 5.804 -11.868 1.00 73.94 86 GLU A C 1
ATOM 659 O O . GLU A 1 86 ? 19.402 6.467 -12.869 1.00 73.94 86 GLU A O 1
ATOM 664 N N . ASN A 1 87 ? 18.495 4.634 -11.945 1.00 70.88 87 ASN A N 1
ATOM 665 C CA . ASN A 1 87 ? 18.171 3.945 -13.191 1.00 70.88 87 ASN A CA 1
ATOM 666 C C . ASN A 1 87 ? 16.690 4.036 -13.569 1.00 70.88 87 ASN A C 1
ATOM 668 O O . ASN A 1 87 ? 16.271 3.339 -14.493 1.00 70.88 87 ASN A O 1
ATOM 672 N N . THR A 1 88 ? 15.897 4.880 -12.895 1.00 80.44 88 THR A N 1
ATOM 673 C CA . THR A 1 88 ? 14.466 5.022 -13.200 1.00 80.44 88 THR A CA 1
ATOM 674 C C . THR A 1 88 ? 14.275 5.457 -14.666 1.00 80.44 88 THR A C 1
ATOM 676 O O . THR A 1 88 ? 14.599 6.600 -15.016 1.00 80.44 88 THR A O 1
ATOM 679 N N . PRO A 1 89 ? 13.726 4.593 -15.540 1.00 86.06 89 PRO A N 1
ATOM 680 C CA . PRO A 1 89 ? 13.513 4.907 -16.947 1.00 86.06 89 PRO A CA 1
ATOM 681 C C . PRO A 1 89 ? 12.544 6.074 -17.112 1.00 86.06 89 PRO A C 1
ATOM 683 O O . PRO A 1 89 ? 11.645 6.269 -16.293 1.00 86.06 89 PRO A O 1
ATOM 686 N N . GLU A 1 90 ? 12.667 6.824 -18.211 1.00 87.44 90 GLU A N 1
ATOM 687 C CA . GLU A 1 90 ? 11.788 7.973 -18.469 1.00 87.44 90 GLU A CA 1
ATOM 688 C C . GLU A 1 90 ? 10.304 7.604 -18.464 1.00 87.44 90 GLU A C 1
ATOM 690 O O . GLU A 1 90 ? 9.495 8.353 -17.921 1.00 87.44 90 GLU A O 1
ATOM 695 N N . GLU A 1 91 ? 9.957 6.423 -18.982 1.00 86.88 91 GLU A N 1
ATOM 696 C CA . GLU A 1 91 ? 8.579 5.926 -18.990 1.00 86.88 91 GLU A CA 1
ATOM 697 C C . GLU A 1 91 ? 8.019 5.622 -17.590 1.00 86.88 91 GLU A C 1
ATOM 699 O O . GLU A 1 91 ? 6.802 5.576 -17.422 1.00 86.88 91 GLU A O 1
ATOM 704 N N . LEU A 1 92 ? 8.878 5.472 -16.573 1.00 88.88 92 LEU A N 1
ATOM 705 C CA . LEU A 1 92 ? 8.469 5.217 -15.188 1.00 88.88 92 LEU A CA 1
ATOM 706 C C . LEU A 1 92 ? 8.460 6.475 -14.303 1.00 88.88 92 LEU A C 1
ATOM 708 O O . LEU A 1 92 ? 7.794 6.477 -13.264 1.00 88.88 92 LEU A O 1
ATOM 712 N N . LYS A 1 93 ? 9.127 7.564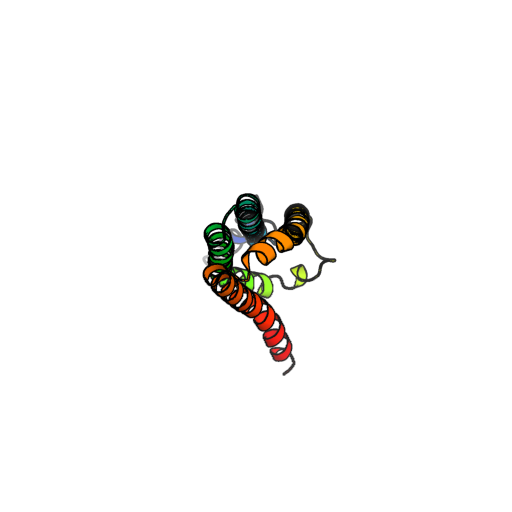 -14.718 1.00 89.00 93 LYS A N 1
ATOM 713 C CA . LYS A 1 93 ? 9.203 8.823 -13.949 1.00 89.00 93 LYS A CA 1
ATOM 714 C C . LYS A 1 93 ? 7.831 9.369 -13.516 1.00 89.00 93 LYS A C 1
ATOM 716 O O . LYS A 1 93 ? 7.697 9.697 -12.338 1.00 89.00 93 LYS A O 1
ATOM 721 N N . PRO A 1 94 ? 6.789 9.418 -14.377 1.00 91.19 94 PRO A N 1
ATOM 722 C CA . PRO A 1 94 ? 5.484 9.941 -13.967 1.00 91.19 94 PRO A CA 1
ATOM 723 C C . PRO A 1 94 ? 4.845 9.137 -12.830 1.00 91.19 94 PRO A C 1
ATOM 725 O O . PRO A 1 94 ? 4.227 9.714 -11.937 1.00 91.19 94 PRO A O 1
ATOM 728 N N . PHE A 1 95 ? 5.019 7.812 -12.835 1.00 91.88 95 PHE A N 1
ATOM 729 C CA . PHE A 1 95 ? 4.494 6.948 -11.779 1.00 91.88 95 PHE A CA 1
ATOM 730 C C . PHE A 1 95 ? 5.254 7.148 -10.470 1.00 91.88 95 PHE A C 1
ATOM 732 O O . PHE A 1 95 ? 4.622 7.216 -9.420 1.00 91.88 95 PHE A O 1
ATOM 739 N N . LYS A 1 96 ? 6.584 7.313 -10.525 1.00 89.31 96 LYS A N 1
ATOM 740 C CA . LYS A 1 96 ? 7.394 7.646 -9.344 1.00 89.31 96 LYS A CA 1
ATOM 741 C C . LYS A 1 96 ? 6.929 8.955 -8.708 1.00 89.31 96 LYS A C 1
ATOM 743 O O . LYS A 1 96 ? 6.598 8.971 -7.529 1.00 89.31 96 LYS A O 1
ATOM 748 N N . GLU A 1 97 ? 6.781 10.019 -9.496 1.00 92.31 97 GLU A N 1
ATOM 749 C CA . GLU A 1 97 ? 6.291 11.304 -8.981 1.00 92.31 97 GLU A CA 1
ATOM 750 C C . GLU A 1 97 ? 4.891 11.202 -8.355 1.00 92.31 97 GLU A C 1
ATOM 752 O O . GLU A 1 97 ? 4.588 11.887 -7.374 1.00 92.31 97 GLU A O 1
ATOM 757 N N . GLN A 1 98 ? 4.007 10.382 -8.930 1.00 94.12 98 GLN A N 1
ATOM 758 C CA . GLN A 1 98 ? 2.676 10.141 -8.374 1.00 94.12 98 GLN A CA 1
ATOM 759 C C . GLN A 1 98 ? 2.743 9.360 -7.061 1.00 94.12 98 GLN A C 1
ATOM 761 O O . GLN A 1 98 ? 2.086 9.757 -6.098 1.00 94.12 98 GLN A O 1
ATOM 766 N N . MET A 1 99 ? 3.557 8.305 -6.998 1.00 92.38 99 MET A N 1
ATOM 767 C CA . MET A 1 99 ? 3.798 7.548 -5.769 1.00 92.38 99 MET A CA 1
ATOM 768 C C . MET A 1 99 ? 4.364 8.450 -4.670 1.00 92.38 99 MET A C 1
ATOM 770 O O . MET A 1 99 ? 3.818 8.460 -3.572 1.00 92.38 99 MET A O 1
ATOM 774 N N . ASP A 1 100 ? 5.365 9.282 -4.965 1.00 92.25 100 ASP A N 1
ATOM 775 C CA . ASP A 1 100 ? 5.966 10.206 -3.994 1.00 92.25 100 ASP A CA 1
ATOM 776 C C . ASP A 1 100 ? 4.925 11.190 -3.435 1.00 92.25 100 ASP A C 1
ATOM 778 O O . ASP A 1 100 ? 4.800 11.367 -2.219 1.00 92.25 100 ASP A O 1
ATOM 782 N N . LYS A 1 101 ? 4.098 11.783 -4.308 1.00 95.38 101 LYS A N 1
ATOM 783 C CA . LYS A 1 101 ? 2.995 12.671 -3.896 1.00 95.38 101 LYS A CA 1
ATOM 784 C C . LYS A 1 101 ? 1.992 11.956 -2.993 1.00 95.38 101 LYS A C 1
ATOM 786 O O . LYS A 1 101 ? 1.535 12.534 -2.005 1.00 95.38 101 LYS A O 1
ATOM 791 N N . LEU A 1 102 ? 1.626 10.722 -3.330 1.00 95.44 102 LEU A N 1
ATOM 792 C CA . LEU A 1 102 ? 0.689 9.926 -2.543 1.00 95.44 102 LEU A CA 1
ATOM 793 C C . LEU A 1 102 ? 1.286 9.517 -1.192 1.00 95.44 102 LEU A C 1
ATOM 795 O O . LEU A 1 102 ? 0.588 9.600 -0.186 1.00 95.44 102 LEU A O 1
ATOM 799 N N . THR A 1 103 ? 2.570 9.170 -1.138 1.00 90.75 103 THR A N 1
ATOM 800 C CA . THR A 1 103 ? 3.286 8.851 0.105 1.00 90.75 103 THR A CA 1
ATOM 801 C C . THR A 1 103 ? 3.350 10.059 1.041 1.00 90.75 103 THR A C 1
ATOM 803 O O . THR A 1 103 ? 3.078 9.930 2.235 1.00 90.75 103 THR A O 1
ATOM 806 N N . ILE A 1 104 ? 3.608 11.261 0.514 1.00 93.31 104 ILE A N 1
ATOM 807 C CA . ILE A 1 104 ? 3.568 12.501 1.308 1.00 93.31 104 ILE A CA 1
ATOM 808 C C . ILE A 1 104 ? 2.165 12.735 1.886 1.00 93.31 104 ILE A C 1
ATOM 810 O O . ILE A 1 104 ? 2.025 13.037 3.073 1.00 93.31 104 ILE A O 1
ATOM 814 N N . LYS A 1 105 ? 1.108 12.560 1.078 1.00 93.75 105 LYS A N 1
ATOM 815 C CA . LYS A 1 105 ? -0.278 12.652 1.571 1.00 93.75 105 LYS A CA 1
ATOM 816 C C . LYS A 1 105 ? -0.560 11.617 2.654 1.00 93.75 105 LYS A C 1
ATOM 818 O O . LYS A 1 105 ? -1.136 11.950 3.687 1.00 93.75 105 LYS A O 1
ATOM 823 N N . MET A 1 106 ? -0.120 10.383 2.436 1.00 90.88 106 MET A N 1
ATOM 824 C CA . MET A 1 106 ? -0.284 9.278 3.369 1.00 90.88 106 MET A CA 1
ATOM 825 C C . MET A 1 106 ? 0.349 9.583 4.733 1.00 90.88 106 MET A C 1
ATOM 827 O O . MET A 1 106 ? -0.288 9.366 5.764 1.00 90.88 106 MET A O 1
ATOM 831 N N . ALA A 1 107 ? 1.550 10.170 4.754 1.00 89.50 107 ALA A N 1
ATOM 832 C CA . ALA A 1 107 ? 2.197 10.613 5.990 1.00 89.50 107 ALA A CA 1
ATOM 833 C C . ALA A 1 107 ? 1.329 11.623 6.768 1.00 89.50 107 ALA A C 1
ATOM 835 O O . ALA A 1 107 ? 1.196 11.520 7.989 1.00 89.50 107 ALA A O 1
ATOM 836 N N . GLY A 1 108 ? 0.656 12.543 6.068 1.00 89.06 108 GLY A N 1
ATOM 837 C CA . GLY A 1 108 ? -0.306 13.474 6.671 1.00 89.06 108 GLY A CA 1
ATOM 838 C C . GLY A 1 108 ? -1.566 12.803 7.238 1.00 89.06 108 GLY A C 1
ATOM 839 O O . GLY A 1 108 ? -2.173 13.314 8.180 1.00 89.06 108 GLY A O 1
ATOM 840 N N . LEU A 1 109 ? -1.949 11.634 6.717 1.00 91.94 109 LEU A N 1
ATOM 841 C CA . LEU A 1 109 ? -3.117 10.866 7.168 1.00 91.94 109 LEU A CA 1
ATOM 842 C C . LEU A 1 109 ? -2.816 9.940 8.346 1.00 91.94 109 LEU A C 1
ATOM 844 O O . LEU A 1 109 ? -3.746 9.440 8.983 1.00 91.94 109 LEU A O 1
ATOM 848 N N . TYR A 1 110 ? -1.543 9.758 8.699 1.00 89.38 110 TYR A N 1
ATOM 849 C CA . TYR A 1 110 ? -1.148 8.911 9.822 1.00 89.38 110 TYR A CA 1
ATOM 850 C C . TYR A 1 110 ? -1.769 9.369 11.150 1.00 89.38 110 TYR A C 1
ATOM 852 O O . TYR A 1 110 ? -2.210 8.553 11.960 1.00 89.38 110 TYR A O 1
ATOM 860 N N . ALA A 1 111 ? -1.908 10.683 11.350 1.00 89.44 111 ALA A N 1
ATOM 861 C CA . ALA A 1 111 ? -2.597 11.237 12.514 1.00 89.44 111 ALA A CA 1
ATOM 862 C C . ALA A 1 111 ? -4.055 10.753 12.617 1.00 89.44 111 ALA A C 1
ATOM 864 O O . ALA A 1 111 ? -4.539 10.469 13.713 1.00 89.44 111 ALA A O 1
ATOM 865 N N . LYS A 1 112 ? -4.741 10.598 11.477 1.00 88.81 112 LYS A N 1
ATOM 866 C CA . LYS A 1 112 ? -6.115 10.094 11.433 1.00 88.81 112 LYS A CA 1
ATOM 867 C C . LYS A 1 112 ? -6.179 8.615 11.799 1.00 88.81 112 LYS A C 1
ATOM 869 O O . LYS A 1 112 ? -7.058 8.227 12.557 1.00 88.81 112 LYS A O 1
ATOM 874 N N . ILE A 1 113 ? -5.243 7.799 11.319 1.00 92.00 113 ILE A N 1
ATOM 875 C CA . ILE A 1 113 ? -5.140 6.397 11.745 1.00 92.00 113 ILE A CA 1
ATOM 876 C C . ILE A 1 113 ? -4.950 6.330 13.272 1.00 92.00 113 ILE A C 1
ATOM 878 O O 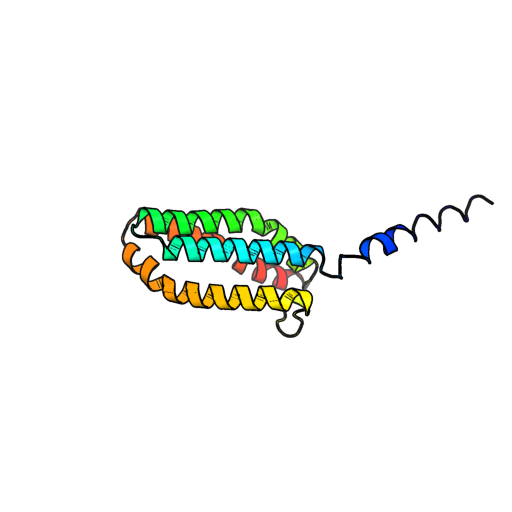. ILE A 1 113 ? -5.701 5.640 13.963 1.00 92.00 113 ILE A O 1
ATOM 882 N N . ASN A 1 114 ? -4.031 7.135 13.817 1.00 92.50 114 ASN A N 1
ATOM 883 C CA . ASN A 1 114 ? -3.759 7.186 15.257 1.00 92.50 114 ASN A CA 1
ATOM 884 C C . ASN A 1 114 ? -4.960 7.630 16.097 1.00 92.50 114 ASN A C 1
ATOM 886 O O . ASN A 1 114 ? -5.150 7.117 17.200 1.00 92.50 114 ASN A O 1
ATOM 890 N N . GLN A 1 115 ? -5.793 8.539 15.581 1.00 94.69 115 GLN A N 1
ATOM 891 C CA . GLN A 1 115 ? -7.019 8.977 16.251 1.00 94.69 115 GLN A CA 1
ATOM 892 C C . GLN A 1 115 ? -7.948 7.799 16.587 1.00 94.69 115 GLN A C 1
ATOM 894 O O . GLN A 1 115 ? -8.594 7.816 17.635 1.00 94.69 115 GLN A O 1
ATOM 899 N N . TYR A 1 116 ? -7.999 6.777 15.729 1.00 96.50 116 TYR A N 1
ATOM 900 C CA . TYR A 1 116 ? -8.862 5.609 15.911 1.00 96.50 116 TYR A CA 1
ATOM 901 C C . TYR A 1 116 ? -8.113 4.353 16.376 1.00 96.50 116 TYR A C 1
ATOM 903 O O . TYR A 1 116 ? -8.745 3.324 16.570 1.00 96.50 116 TYR A O 1
ATOM 911 N N . MET A 1 117 ? -6.799 4.415 16.611 1.00 93.12 117 MET A N 1
ATOM 912 C CA . MET A 1 117 ? -5.963 3.233 16.888 1.00 93.12 117 MET A CA 1
ATOM 913 C C . MET A 1 117 ? -6.368 2.444 18.140 1.00 93.12 117 MET A C 1
ATOM 915 O O . MET A 1 117 ? -6.101 1.253 18.235 1.00 93.12 117 MET A O 1
ATOM 919 N N . LYS A 1 118 ? -7.010 3.100 19.113 1.00 93.88 118 LYS A N 1
ATOM 920 C CA . LYS A 1 118 ? -7.512 2.438 20.331 1.00 93.88 118 LYS A CA 1
ATOM 921 C C . LYS A 1 118 ? -8.802 1.648 20.100 1.00 93.88 118 LYS A C 1
ATOM 923 O O . LYS A 1 118 ? -9.243 0.944 21.004 1.00 93.88 118 LYS A O 1
ATOM 928 N N . ASP A 1 119 ? -9.436 1.808 18.941 1.00 98.25 119 ASP A N 1
ATOM 929 C CA . ASP A 1 119 ? -10.584 1.000 18.566 1.00 98.25 119 ASP A CA 1
ATOM 930 C C . ASP A 1 119 ? -10.103 -0.400 18.144 1.00 98.25 119 ASP A C 1
ATOM 932 O O . ASP A 1 119 ? -9.230 -0.506 17.274 1.00 98.25 119 ASP A O 1
ATOM 936 N N . PRO A 1 120 ? -10.665 -1.482 18.711 1.00 97.56 120 PRO A N 1
ATOM 937 C CA . PRO A 1 120 ? -10.217 -2.839 18.420 1.00 97.56 120 PRO A CA 1
ATOM 938 C C . PRO A 1 120 ? -10.326 -3.216 16.936 1.00 97.56 120 PRO A C 1
ATOM 940 O O . PRO A 1 120 ? -9.534 -4.039 16.468 1.00 97.56 120 PRO A O 1
ATOM 943 N N . VAL A 1 121 ? -11.269 -2.639 16.171 1.00 97.62 121 VAL A N 1
ATOM 944 C CA . VAL A 1 121 ? -11.357 -2.943 14.733 1.00 97.62 121 VAL A CA 1
ATOM 945 C C . VAL A 1 121 ? -10.205 -2.317 13.952 1.00 97.62 121 VAL A C 1
ATOM 947 O O . VAL A 1 121 ? -9.690 -2.939 13.024 1.00 97.62 121 VAL A O 1
ATOM 950 N N . VAL A 1 122 ? -9.748 -1.130 14.361 1.00 97.88 122 VAL A N 1
ATOM 951 C CA . VAL A 1 122 ? -8.606 -0.452 13.736 1.00 97.88 122 VAL A CA 1
ATOM 952 C C . VAL A 1 122 ? -7.305 -1.106 14.160 1.00 97.88 122 VAL A C 1
ATOM 954 O O . VAL A 1 122 ? -6.468 -1.359 13.303 1.00 97.88 122 VAL A O 1
ATOM 957 N N . GLU A 1 123 ? -7.149 -1.450 15.439 1.00 97.25 123 GLU A N 1
ATOM 958 C CA . GLU A 1 123 ? -5.959 -2.150 15.927 1.00 97.25 123 GLU A CA 1
ATOM 959 C C . GLU A 1 123 ? -5.732 -3.461 15.158 1.00 97.25 123 GLU A C 1
ATOM 961 O O . GLU A 1 123 ? -4.620 -3.746 14.707 1.00 97.25 123 GLU A O 1
ATOM 966 N N . LYS A 1 124 ? -6.796 -4.250 14.954 1.00 97.88 124 LYS A N 1
ATOM 967 C CA . LYS A 1 124 ? -6.728 -5.503 14.197 1.00 97.88 124 LYS A CA 1
ATOM 968 C C . LYS A 1 124 ? -6.360 -5.271 12.729 1.00 97.88 124 LYS A C 1
ATOM 970 O O . LYS A 1 124 ? -5.471 -5.953 12.221 1.00 97.88 124 LYS A O 1
ATOM 975 N N . ALA A 1 125 ? -7.023 -4.326 12.061 1.00 98.12 125 ALA A N 1
ATOM 976 C CA . ALA A 1 125 ? -6.739 -4.007 10.662 1.00 98.12 125 ALA A CA 1
ATOM 977 C C . ALA A 1 125 ? -5.315 -3.455 10.486 1.00 98.12 125 ALA A C 1
ATOM 979 O O . ALA A 1 125 ? -4.615 -3.821 9.548 1.00 98.12 125 ALA A O 1
ATOM 980 N N . PHE A 1 126 ? -4.841 -2.635 11.426 1.00 96.12 126 PHE A N 1
ATOM 981 C CA . PHE A 1 126 ? -3.487 -2.090 11.421 1.00 96.12 126 PHE A CA 1
ATOM 982 C C . PHE A 1 126 ? -2.427 -3.174 11.641 1.00 96.12 126 PHE A C 1
ATOM 984 O O . PHE A 1 126 ? -1.419 -3.192 10.941 1.00 96.12 126 PHE A O 1
ATOM 991 N N . LYS A 1 127 ? -2.651 -4.117 12.567 1.00 96.62 127 LYS A N 1
ATOM 992 C CA . LYS A 1 127 ? -1.776 -5.291 12.745 1.00 96.62 127 LYS A CA 1
ATOM 993 C C . LYS A 1 127 ? -1.665 -6.102 11.459 1.00 96.62 127 LYS A C 1
ATOM 995 O O . LYS A 1 127 ? -0.556 -6.341 10.994 1.00 96.62 127 LYS A O 1
ATOM 1000 N N . ARG A 1 128 ? -2.802 -6.430 10.842 1.00 97.25 128 ARG A N 1
ATOM 1001 C CA . ARG A 1 128 ? -2.836 -7.138 9.559 1.00 97.25 128 ARG A CA 1
ATOM 1002 C C . ARG A 1 128 ? -2.107 -6.365 8.460 1.00 97.25 128 ARG A C 1
ATOM 1004 O O . ARG A 1 128 ? -1.344 -6.952 7.702 1.00 97.25 128 ARG A O 1
ATOM 1011 N N . TRP A 1 129 ? -2.330 -5.057 8.373 1.00 95.94 129 TRP A N 1
ATOM 1012 C CA . TRP A 1 129 ? -1.635 -4.198 7.422 1.00 95.94 129 TRP A CA 1
ATOM 1013 C C . TRP A 1 129 ? -0.117 -4.258 7.602 1.00 95.94 129 TRP A C 1
ATOM 1015 O O . TRP A 1 129 ? 0.579 -4.504 6.622 1.00 95.94 129 TRP A O 1
ATOM 1025 N N . ASN A 1 130 ? 0.383 -4.151 8.837 1.00 94.00 130 ASN A N 1
ATOM 1026 C CA . ASN A 1 130 ? 1.813 -4.289 9.125 1.00 94.00 130 ASN A CA 1
ATOM 1027 C C . ASN A 1 130 ? 2.360 -5.671 8.744 1.00 94.00 130 ASN A C 1
ATOM 1029 O O . ASN A 1 130 ? 3.422 -5.748 8.140 1.00 94.00 130 ASN A O 1
ATOM 1033 N N . GLU A 1 131 ? 1.652 -6.757 9.069 1.00 95.12 131 GLU A N 1
ATOM 1034 C CA . GLU A 1 131 ? 2.068 -8.125 8.716 1.00 95.12 131 GLU A CA 1
ATOM 1035 C C . GLU A 1 131 ? 2.179 -8.316 7.198 1.00 95.12 131 GLU A C 1
ATOM 1037 O O . GLU A 1 131 ? 3.146 -8.898 6.703 1.00 95.12 131 GLU A O 1
ATOM 1042 N N . VAL A 1 132 ? 1.209 -7.785 6.449 1.00 95.00 132 VAL A N 1
ATOM 1043 C CA . VAL A 1 132 ? 1.226 -7.829 4.985 1.00 95.00 132 VAL A CA 1
ATOM 1044 C C . VAL A 1 132 ? 2.395 -7.022 4.430 1.00 95.00 132 VAL A C 1
ATOM 1046 O O . VAL A 1 132 ? 3.109 -7.546 3.585 1.00 95.00 132 VAL A O 1
ATOM 1049 N N . MET A 1 133 ? 2.627 -5.792 4.903 1.00 90.31 133 MET A N 1
ATOM 1050 C CA . MET A 1 133 ? 3.755 -4.981 4.418 1.00 90.31 133 MET A CA 1
ATOM 1051 C C . MET A 1 133 ? 5.098 -5.628 4.737 1.00 90.31 133 MET A C 1
ATOM 1053 O O . MET A 1 133 ? 5.925 -5.774 3.845 1.00 90.31 133 MET A O 1
ATOM 1057 N N . LYS A 1 134 ? 5.263 -6.126 5.965 1.00 89.81 134 LYS A N 1
ATOM 1058 C CA . LYS A 1 134 ? 6.478 -6.820 6.390 1.00 89.81 134 LYS A CA 1
ATOM 1059 C C . LYS A 1 134 ? 6.791 -8.042 5.524 1.00 89.81 134 LYS A C 1
ATOM 1061 O O . LYS A 1 134 ? 7.951 -8.315 5.263 1.00 89.81 134 LYS A O 1
ATOM 1066 N N . THR A 1 135 ? 5.772 -8.760 5.047 1.00 86.56 135 THR A N 1
ATOM 1067 C CA . THR A 1 135 ? 5.984 -9.898 4.135 1.00 86.56 135 THR A CA 1
ATOM 1068 C C . THR A 1 135 ? 6.685 -9.460 2.845 1.00 86.56 135 THR A C 1
ATOM 1070 O O . THR A 1 135 ? 7.483 -10.214 2.303 1.00 86.56 135 THR A O 1
ATOM 1073 N N . PHE A 1 136 ? 6.426 -8.245 2.359 1.00 80.25 136 PHE A N 1
ATOM 1074 C CA . PHE A 1 136 ? 7.088 -7.714 1.166 1.00 80.25 136 PHE A CA 1
ATOM 1075 C C . PHE A 1 136 ? 8.477 -7.131 1.453 1.00 80.25 136 PHE A C 1
ATOM 1077 O O . PHE A 1 136 ? 9.335 -7.218 0.578 1.00 80.25 136 PHE A O 1
ATOM 1084 N N . ASP A 1 137 ? 8.716 -6.618 2.662 1.00 72.62 137 ASP A N 1
ATOM 1085 C CA . ASP A 1 137 ? 10.033 -6.126 3.090 1.00 72.62 137 ASP A CA 1
ATOM 1086 C C . ASP A 1 137 ? 11.002 -7.294 3.381 1.00 72.62 137 ASP A C 1
ATOM 1088 O O . ASP A 1 137 ? 12.080 -7.367 2.795 1.00 72.62 137 ASP A O 1
ATOM 1092 N N . ASP A 1 138 ? 10.597 -8.277 4.194 1.00 63.97 138 ASP A N 1
ATOM 1093 C CA . ASP A 1 138 ? 11.429 -9.434 4.569 1.00 63.97 138 ASP A CA 1
ATOM 1094 C C . ASP A 1 138 ? 11.761 -10.334 3.356 1.00 63.97 138 ASP A C 1
ATOM 1096 O O . ASP A 1 138 ? 12.798 -11.001 3.320 1.00 63.97 138 ASP A O 1
ATOM 1100 N N . GLU A 1 139 ? 10.877 -10.402 2.353 1.00 57.62 139 GLU A N 1
ATOM 1101 C CA . GLU A 1 139 ? 11.142 -11.159 1.122 1.00 57.62 139 GLU A CA 1
ATOM 1102 C C . GLU A 1 139 ? 12.211 -10.512 0.234 1.00 57.62 139 GLU A C 1
ATOM 1104 O O . GLU A 1 139 ? 12.811 -11.230 -0.565 1.00 57.62 139 GLU A O 1
ATOM 1109 N N . SER A 1 140 ? 12.460 -9.206 0.381 1.00 55.94 140 SER A N 1
ATOM 1110 C CA . SER A 1 140 ? 13.542 -8.517 -0.329 1.00 55.94 140 SER A CA 1
ATOM 1111 C C . SER A 1 140 ? 14.916 -8.804 0.293 1.00 55.94 140 SER A C 1
ATOM 1113 O O . SER A 1 140 ? 15.874 -9.018 -0.437 1.00 55.94 140 SER A O 1
ATOM 1115 N N . GLU A 1 141 ? 14.999 -8.946 1.622 1.00 56.31 141 GLU A N 1
ATOM 1116 C CA . GLU A 1 141 ? 16.260 -9.216 2.337 1.00 56.31 141 GLU A CA 1
ATOM 1117 C C . GLU A 1 141 ? 16.709 -10.691 2.248 1.00 56.31 141 GLU A C 1
ATOM 1119 O O . GLU A 1 141 ? 17.892 -10.984 2.115 1.00 56.31 141 GLU A O 1
ATOM 1124 N N . ASN A 1 142 ? 15.779 -11.656 2.273 1.00 52.56 142 ASN A N 1
ATOM 1125 C CA . ASN A 1 142 ? 16.123 -13.091 2.272 1.00 52.56 142 ASN A CA 1
ATOM 1126 C C . ASN A 1 142 ? 16.568 -13.652 0.902 1.00 52.56 142 ASN A C 1
ATOM 1128 O O . ASN A 1 142 ? 16.916 -14.839 0.808 1.00 52.56 142 ASN A O 1
ATOM 1132 N N . GLU A 1 143 ? 16.461 -12.873 -0.177 1.00 51.47 143 GLU A N 1
ATOM 1133 C CA . GLU A 1 143 ? 16.888 -13.288 -1.520 1.00 51.47 143 GLU A CA 1
ATOM 1134 C C . GLU A 1 143 ? 18.302 -12.801 -1.865 1.00 51.47 143 GLU A C 1
ATOM 1136 O O . GLU A 1 143 ? 19.018 -13.551 -2.529 1.00 51.47 143 GLU A O 1
ATOM 1141 N N . ASP A 1 144 ? 18.747 -11.668 -1.314 1.00 50.00 144 ASP A N 1
ATOM 1142 C CA . ASP A 1 144 ? 20.125 -11.174 -1.465 1.00 50.00 144 ASP A CA 1
ATOM 1143 C C . ASP A 1 144 ? 21.154 -12.121 -0.809 1.00 50.00 144 ASP A C 1
ATOM 1145 O O . ASP A 1 144 ? 22.215 -12.386 -1.373 1.00 50.00 144 ASP A O 1
ATOM 1149 N N . ASP A 1 145 ? 20.802 -12.755 0.317 1.00 48.47 145 ASP A N 1
ATOM 1150 C CA . ASP A 1 145 ? 21.670 -13.719 1.019 1.00 48.47 145 ASP A CA 1
ATOM 1151 C C . ASP A 1 145 ? 21.831 -15.073 0.290 1.00 48.47 145 ASP A C 1
ATOM 1153 O O . ASP A 1 145 ? 22.661 -15.902 0.673 1.00 48.47 145 ASP A O 1
ATOM 1157 N N . LYS A 1 146 ? 21.032 -15.354 -0.752 1.00 46.75 146 LYS A N 1
ATOM 1158 C CA . LYS A 1 146 ? 21.087 -16.635 -1.488 1.00 46.75 146 LYS A CA 1
ATOM 1159 C C . LYS A 1 146 ? 21.951 -16.596 -2.744 1.00 46.75 146 LYS A C 1
ATOM 1161 O O . LYS A 1 146 ? 22.144 -17.651 -3.346 1.00 46.75 146 LYS A O 1
ATOM 1166 N N . GLU A 1 147 ? 22.473 -15.433 -3.130 1.00 46.47 147 GLU A N 1
ATOM 1167 C CA . GLU A 1 147 ? 23.362 -15.294 -4.293 1.00 46.47 147 GLU A CA 1
ATOM 1168 C C . G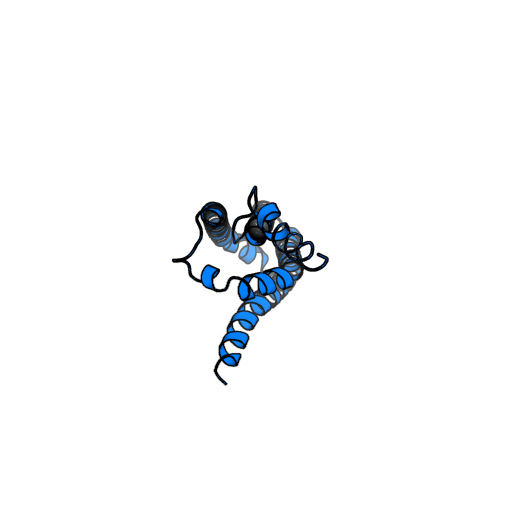LU A 1 147 ? 24.868 -15.344 -3.941 1.00 46.47 147 GLU A C 1
ATOM 1170 O O . GLU A 1 147 ? 25.701 -15.314 -4.845 1.00 46.47 147 GLU A O 1
ATOM 1175 N N . GLU A 1 148 ? 25.247 -15.511 -2.663 1.00 41.78 148 GLU A N 1
ATOM 1176 C CA . GLU A 1 148 ? 26.658 -15.606 -2.224 1.00 41.78 148 GLU A CA 1
ATOM 1177 C C . GLU A 1 148 ? 27.239 -17.040 -2.092 1.00 41.78 148 GLU A C 1
ATOM 1179 O O . GLU A 1 148 ? 28.310 -17.223 -1.498 1.00 41.78 148 GLU A O 1
ATOM 1184 N N . HIS A 1 149 ? 26.609 -18.080 -2.657 1.00 36.25 149 HIS A N 1
ATOM 1185 C CA . HIS A 1 149 ? 27.143 -19.459 -2.610 1.00 36.25 149 HIS A CA 1
ATOM 1186 C C . HIS A 1 149 ? 27.251 -20.160 -3.967 1.00 36.25 149 HIS A C 1
ATOM 1188 O O . HIS A 1 149 ? 26.226 -20.277 -4.675 1.00 36.25 149 HIS A O 1
#

Secondary structure (DSSP, 8-state):
--SSTTTHHHHTTTTTTTTT--TTTTHHHHHHHHHHHHHHHHHHHHH--SHHHHHHHHHHHHHHHHHHHHHHHHHHHH-GGGGSGGG--TTTHHHHHHHHHHHHHHHHHHHHHHHHTTSHHHHHHHHHHHHHHHHHHHHHHHHHTTS--

Radius of gyration: 20.74 Å; chains: 1; bounding box: 42×40×71 Å